Protein AF-A0A8W8J814-F1 (afdb_monomer_lite)

InterPro domains:
  IPR000980 SH2 domain [PF00017] (56-135)
  IPR000980 SH2 domain [PS50001] (56-138)
  IPR000980 SH2 domain [SM00252] (54-147)
  IPR036860 SH2 domain superfamily [G3DSA:3.30.505.10] (33-167)
  IPR036860 SH2 domain superfamily [SSF55550] (42-170)
  IPR051184 Tyrosine-phosphorylated adapter molecule [PTHR19969] (39-150)

pLDDT: mean 89.49, std 13.34, range [38.59, 98.56]

Structure (mmCIF, N/CA/C/O backbone):
data_AF-A0A8W8J814-F1
#
_entry.id   AF-A0A8W8J814-F1
#
loop_
_atom_site.group_PDB
_atom_site.id
_atom_site.type_symbol
_atom_site.label_atom_id
_atom_site.label_alt_id
_atom_site.label_comp_id
_atom_site.label_asym_id
_atom_site.label_entity_id
_atom_site.label_seq_id
_atom_site.pdbx_PDB_ins_code
_atom_site.Cartn_x
_atom_site.Cartn_y
_atom_site.Cartn_z
_atom_site.occupancy
_atom_site.B_iso_or_equiv
_atom_site.auth_seq_id
_atom_site.auth_comp_id
_atom_site.auth_asym_id
_atom_site.auth_atom_id
_atom_site.pdbx_PDB_model_num
ATOM 1 N N . ASN A 1 1 ? 20.101 28.411 -5.002 1.00 44.16 1 ASN A N 1
ATOM 2 C CA . ASN A 1 1 ? 18.656 28.261 -5.243 1.00 44.16 1 ASN A CA 1
ATOM 3 C C . ASN A 1 1 ? 18.438 26.828 -5.707 1.00 44.16 1 ASN A C 1
ATOM 5 O O . ASN A 1 1 ? 18.858 26.508 -6.807 1.00 44.16 1 ASN A O 1
ATOM 9 N N . LEU A 1 2 ? 17.989 25.946 -4.809 1.00 51.47 2 LEU A N 1
ATOM 10 C CA . LEU A 1 2 ? 17.961 24.476 -4.966 1.00 51.47 2 LEU A CA 1
ATOM 11 C C . LEU A 1 2 ? 16.525 23.950 -5.145 1.00 51.47 2 LEU A C 1
ATOM 13 O O . LEU A 1 2 ? 16.236 22.796 -4.835 1.00 51.47 2 LEU A O 1
ATOM 17 N N . GLU A 1 3 ? 15.603 24.793 -5.608 1.00 58.28 3 GLU A N 1
ATOM 18 C CA . GLU A 1 3 ? 14.265 24.328 -5.964 1.00 58.28 3 GLU A CA 1
ATOM 19 C C . GLU A 1 3 ? 14.370 23.381 -7.166 1.00 58.28 3 GLU A C 1
ATOM 21 O O . GLU A 1 3 ? 14.812 23.771 -8.244 1.00 58.28 3 GLU A O 1
ATOM 26 N N . GLY A 1 4 ? 14.000 22.114 -6.959 1.00 71.25 4 GLY A N 1
ATOM 27 C CA . GLY A 1 4 ? 13.864 21.120 -8.028 1.00 71.25 4 GLY A CA 1
ATOM 28 C C . GLY A 1 4 ? 14.955 20.048 -8.127 1.00 71.25 4 GLY A C 1
ATOM 29 O O . GLY A 1 4 ? 14.844 19.188 -8.997 1.00 71.25 4 GLY A O 1
ATOM 30 N N . ILE A 1 5 ? 15.976 20.029 -7.259 1.00 84.69 5 ILE A N 1
ATOM 31 C CA . ILE A 1 5 ? 16.943 18.914 -7.230 1.00 84.69 5 ILE A CA 1
ATOM 32 C C . ILE A 1 5 ? 16.397 17.768 -6.372 1.00 84.69 5 ILE A C 1
ATOM 34 O O . ILE A 1 5 ? 16.089 17.951 -5.196 1.00 84.69 5 ILE A O 1
ATOM 38 N N . VAL A 1 6 ? 16.317 16.571 -6.957 1.00 85.56 6 VAL A N 1
ATOM 39 C CA . VAL A 1 6 ? 15.966 15.330 -6.253 1.00 85.56 6 VAL A CA 1
ATOM 40 C C . VAL A 1 6 ? 17.226 14.488 -6.074 1.00 85.56 6 VAL A C 1
ATOM 42 O O . VAL A 1 6 ? 17.893 14.142 -7.046 1.00 85.56 6 VAL A O 1
ATOM 45 N N . GLU A 1 7 ? 17.549 14.144 -4.828 1.00 92.25 7 GLU A N 1
ATOM 46 C CA . GLU A 1 7 ? 18.646 13.223 -4.514 1.00 92.25 7 GLU A CA 1
ATOM 47 C C . GLU A 1 7 ? 18.391 11.841 -5.134 1.00 92.25 7 GLU A C 1
ATOM 49 O O . GLU A 1 7 ? 17.283 11.303 -5.038 1.00 92.25 7 GLU A O 1
ATOM 54 N N . LEU A 1 8 ? 19.429 11.227 -5.716 1.00 92.00 8 LEU A N 1
ATOM 55 C CA . LEU A 1 8 ? 19.322 9.902 -6.340 1.00 92.00 8 LEU A CA 1
ATOM 56 C C . LEU A 1 8 ? 18.777 8.850 -5.363 1.00 92.00 8 LEU A C 1
ATOM 58 O O . LEU A 1 8 ? 17.941 8.041 -5.747 1.00 92.00 8 LEU A O 1
ATOM 62 N N . SER A 1 9 ? 19.189 8.888 -4.095 1.00 91.31 9 SER A N 1
ATOM 63 C CA . SER A 1 9 ? 18.692 7.987 -3.045 1.00 91.31 9 SER A CA 1
ATOM 64 C C . SER A 1 9 ? 17.172 8.079 -2.866 1.00 91.31 9 SER A C 1
ATOM 66 O O . SER A 1 9 ? 16.487 7.057 -2.811 1.00 91.31 9 SER A O 1
ATOM 68 N N . ARG A 1 10 ? 16.621 9.299 -2.843 1.00 90.44 10 ARG A N 1
ATOM 69 C CA . ARG A 1 10 ? 15.173 9.534 -2.743 1.00 90.44 10 ARG A CA 1
ATOM 70 C C . ARG A 1 10 ? 14.447 9.056 -3.990 1.00 90.44 10 ARG A C 1
ATOM 72 O O . ARG A 1 10 ? 13.397 8.432 -3.879 1.00 90.44 10 ARG A O 1
ATOM 79 N N . PHE A 1 11 ? 15.015 9.303 -5.167 1.00 93.00 11 PHE A N 1
ATOM 80 C CA . PHE A 1 11 ? 14.444 8.807 -6.415 1.00 93.00 11 PHE A CA 1
ATOM 81 C C . PHE A 1 11 ? 14.413 7.273 -6.458 1.00 93.00 11 PHE A C 1
ATOM 83 O O . PHE A 1 11 ? 13.371 6.690 -6.748 1.00 93.00 11 PHE A O 1
ATOM 90 N N . LEU A 1 12 ? 15.515 6.610 -6.092 1.00 94.12 12 LEU A N 1
ATOM 91 C CA . LEU A 1 12 ? 15.593 5.148 -6.034 1.00 94.12 12 LEU A CA 1
ATOM 92 C C . LEU A 1 12 ? 14.590 4.558 -5.043 1.00 94.12 12 LEU A C 1
ATOM 94 O O . LEU A 1 12 ? 13.982 3.533 -5.343 1.00 94.12 12 LEU A O 1
ATOM 98 N N . LYS A 1 13 ? 14.355 5.221 -3.905 1.00 93.31 13 LYS A N 1
ATOM 99 C CA . LYS A 1 13 ? 13.283 4.841 -2.979 1.00 93.31 13 LYS A CA 1
ATOM 100 C C . LYS A 1 13 ? 11.927 4.840 -3.689 1.00 93.31 13 LYS A C 1
ATOM 102 O O . LYS A 1 13 ? 11.253 3.821 -3.691 1.00 93.31 13 LYS A O 1
ATOM 107 N N . ILE A 1 14 ? 11.549 5.924 -4.369 1.00 94.56 14 ILE A N 1
ATOM 108 C CA . ILE A 1 14 ? 10.271 5.997 -5.106 1.00 94.56 14 ILE A CA 1
ATOM 109 C C . ILE A 1 14 ? 10.171 4.865 -6.147 1.00 94.56 14 ILE A C 1
ATOM 111 O O . ILE A 1 14 ? 9.138 4.205 -6.238 1.00 94.56 14 ILE A O 1
ATOM 115 N N . VAL A 1 15 ? 11.249 4.595 -6.888 1.00 96.19 15 VAL A N 1
ATOM 116 C CA . VAL A 1 15 ? 11.290 3.506 -7.881 1.00 96.19 15 VAL A CA 1
ATOM 117 C C . VAL A 1 15 ? 11.065 2.132 -7.244 1.00 96.19 15 VAL A C 1
ATOM 119 O O . VAL A 1 15 ? 10.323 1.322 -7.794 1.00 96.19 15 VAL A O 1
ATOM 122 N N . ARG A 1 16 ? 11.657 1.863 -6.075 1.00 96.75 16 ARG A N 1
ATOM 123 C CA . ARG A 1 16 ? 11.499 0.572 -5.384 1.00 96.75 16 ARG A CA 1
ATOM 124 C C . ARG A 1 16 ? 10.055 0.304 -4.979 1.00 96.75 16 ARG A C 1
ATOM 126 O O . ARG A 1 16 ? 9.556 -0.788 -5.207 1.00 96.75 16 ARG A O 1
ATOM 133 N N . PHE A 1 17 ? 9.384 1.315 -4.439 1.00 97.12 17 PHE A N 1
ATOM 134 C CA . PHE A 1 17 ? 8.007 1.190 -3.964 1.00 97.12 17 PHE A CA 1
ATOM 135 C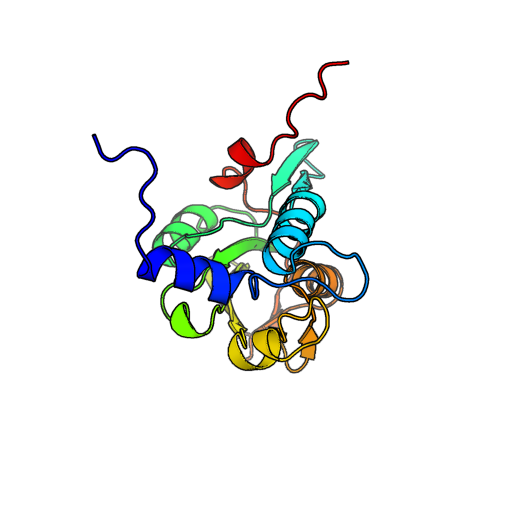 C . PHE A 1 17 ? 6.978 1.144 -5.092 1.00 97.12 17 PHE A C 1
ATOM 137 O O . PHE A 1 17 ? 6.013 0.383 -5.044 1.00 97.12 17 PHE A O 1
ATOM 144 N N . PHE A 1 18 ? 7.148 1.990 -6.106 1.00 96.81 18 PHE A N 1
ATOM 145 C CA . PHE A 1 18 ? 6.085 2.231 -7.080 1.00 96.81 18 PHE A CA 1
ATOM 146 C C . PHE A 1 18 ? 6.345 1.585 -8.440 1.00 96.81 18 PHE A C 1
ATOM 148 O O . PHE A 1 18 ? 5.438 1.546 -9.269 1.00 96.81 18 PHE A O 1
ATOM 155 N N . GLY A 1 19 ? 7.526 1.003 -8.644 1.00 95.88 19 GLY A N 1
ATOM 156 C CA . GLY A 1 19 ? 7.905 0.289 -9.857 1.00 95.88 19 GLY A CA 1
ATOM 157 C C . GLY A 1 19 ? 8.885 1.069 -10.742 1.00 95.88 19 GLY A C 1
ATOM 158 O O . GLY A 1 19 ? 9.211 2.228 -10.476 1.00 95.88 19 GLY A O 1
ATOM 159 N N . PRO A 1 20 ? 9.382 0.439 -11.818 1.00 96.06 20 PRO A N 1
ATOM 160 C CA . PRO A 1 20 ? 10.419 1.005 -12.673 1.00 96.06 20 PRO A CA 1
ATOM 161 C C . PRO A 1 20 ? 9.928 2.200 -13.499 1.00 96.06 20 PRO A C 1
ATOM 163 O O . PRO A 1 20 ? 8.776 2.263 -13.938 1.00 96.06 20 PRO A O 1
ATOM 166 N N . VAL A 1 21 ? 10.847 3.122 -13.801 1.00 95.75 21 VAL A N 1
ATOM 167 C CA . VAL A 1 21 ? 10.623 4.184 -14.792 1.00 95.75 21 VAL A CA 1
ATOM 168 C C . VAL A 1 21 ? 10.899 3.635 -16.185 1.00 95.75 21 VAL A C 1
ATOM 170 O O . VAL A 1 21 ? 11.994 3.765 -16.726 1.00 95.75 21 VAL A O 1
ATOM 173 N N . LYS A 1 22 ? 9.894 2.968 -16.746 1.00 94.19 22 LYS A N 1
ATOM 174 C CA . LYS A 1 22 ? 9.900 2.443 -18.113 1.00 94.19 22 LYS A CA 1
ATOM 175 C C . LYS A 1 22 ? 8.481 2.356 -18.656 1.00 94.19 22 LYS A C 1
ATOM 177 O O . LYS A 1 22 ? 7.528 2.432 -17.883 1.00 94.19 22 LYS A O 1
ATOM 182 N N . ASN A 1 23 ? 8.351 2.177 -19.964 1.00 94.31 23 ASN A N 1
ATOM 183 C CA . ASN A 1 23 ? 7.049 1.990 -20.591 1.00 94.31 23 ASN A CA 1
ATOM 184 C C . ASN A 1 23 ? 6.413 0.667 -20.153 1.00 94.31 23 ASN A C 1
ATOM 186 O O . ASN A 1 23 ? 7.044 -0.385 -20.197 1.00 94.31 23 ASN A O 1
ATOM 190 N N . ASP A 1 24 ? 5.149 0.760 -19.767 1.00 91.00 24 ASP A N 1
ATOM 191 C CA . ASP A 1 24 ? 4.206 -0.336 -19.627 1.00 91.00 24 ASP A CA 1
ATOM 192 C C . ASP A 1 24 ? 3.828 -0.795 -21.035 1.00 91.00 24 ASP A C 1
ATOM 194 O O . ASP A 1 24 ? 3.189 -0.036 -21.771 1.00 91.00 24 ASP A O 1
ATOM 198 N N . GLY A 1 25 ? 4.251 -2.004 -21.415 1.00 82.31 25 GLY A N 1
ATOM 199 C CA . GLY A 1 25 ? 4.054 -2.545 -22.765 1.00 82.31 25 GLY A CA 1
ATOM 200 C C . GLY A 1 25 ? 2.600 -2.525 -23.252 1.00 82.31 25 GLY A C 1
ATOM 201 O O . GLY A 1 25 ? 2.372 -2.370 -24.448 1.00 82.31 25 GLY A O 1
ATOM 202 N N . ASP A 1 26 ? 1.635 -2.588 -22.332 1.00 80.94 26 ASP A N 1
ATOM 203 C CA . ASP A 1 26 ? 0.205 -2.631 -22.649 1.00 80.94 26 ASP A CA 1
ATOM 204 C C . ASP A 1 26 ? -0.413 -1.249 -22.902 1.00 80.94 26 ASP A C 1
ATOM 206 O O . ASP A 1 26 ? -1.236 -1.087 -23.802 1.00 80.94 26 ASP A O 1
ATOM 210 N N . SER A 1 27 ? -0.063 -0.237 -22.098 1.00 82.12 27 SER A N 1
ATOM 211 C CA . SER A 1 27 ? -0.707 1.089 -22.162 1.00 82.12 27 SER A CA 1
ATOM 212 C C . SER A 1 27 ? 0.159 2.199 -22.756 1.00 82.12 27 SER A C 1
ATOM 214 O O . SER A 1 27 ? -0.344 3.301 -22.983 1.00 82.12 27 SER A O 1
ATOM 216 N N . GLY A 1 28 ? 1.462 1.961 -22.940 1.00 82.75 28 GLY A N 1
ATOM 217 C CA . GLY A 1 28 ? 2.436 2.980 -23.342 1.00 82.75 28 GLY A CA 1
ATOM 218 C C . GLY A 1 28 ? 2.707 4.056 -22.278 1.00 82.75 28 GLY A C 1
ATOM 219 O O . GLY A 1 28 ? 3.406 5.028 -22.557 1.00 82.75 28 GLY A O 1
ATOM 220 N N . ARG A 1 29 ? 2.160 3.918 -21.061 1.00 90.50 29 ARG A N 1
ATOM 221 C CA . ARG A 1 29 ? 2.425 4.816 -19.920 1.00 90.50 29 ARG A CA 1
ATOM 222 C C . ARG A 1 29 ? 3.639 4.337 -19.130 1.00 90.50 29 ARG A C 1
ATOM 224 O O . ARG A 1 29 ? 3.978 3.168 -19.169 1.00 90.50 29 ARG A O 1
ATOM 231 N N . CYS A 1 30 ? 4.269 5.205 -18.346 1.00 96.19 30 CYS A N 1
ATOM 232 C CA . CYS A 1 30 ? 5.326 4.773 -17.426 1.00 96.19 30 CYS A CA 1
ATOM 233 C C . CYS A 1 30 ? 4.757 3.866 -16.311 1.00 96.19 30 CYS A C 1
ATOM 235 O O . CYS A 1 30 ? 3.775 4.263 -15.679 1.00 96.19 30 CYS A O 1
ATOM 237 N N . CYS A 1 31 ? 5.366 2.702 -16.033 1.00 97.12 31 CYS A N 1
ATOM 238 C CA . CYS A 1 31 ? 4.905 1.756 -15.000 1.00 97.12 31 CYS A CA 1
ATOM 239 C C . CYS A 1 31 ? 4.754 2.429 -13.628 1.00 97.12 31 CYS A C 1
ATOM 241 O O . CYS A 1 31 ? 3.689 2.336 -13.021 1.00 97.12 31 CYS A O 1
ATOM 243 N N . LEU A 1 32 ? 5.776 3.173 -13.186 1.00 97.12 32 LEU A N 1
ATOM 244 C CA . LEU A 1 32 ? 5.744 3.937 -11.932 1.00 97.12 32 LEU A CA 1
ATOM 245 C C . LEU A 1 32 ? 4.545 4.893 -11.873 1.00 97.12 32 LEU A C 1
ATOM 247 O O . LEU A 1 32 ? 3.800 4.922 -10.894 1.00 97.12 32 LEU A O 1
ATOM 251 N N . VAL A 1 33 ? 4.338 5.678 -12.935 1.00 95.69 33 VAL A N 1
ATOM 252 C CA . VAL A 1 33 ? 3.261 6.681 -12.988 1.00 95.69 33 VAL A CA 1
ATOM 253 C C . VAL A 1 33 ? 1.891 6.007 -13.033 1.00 95.69 33 VAL A C 1
ATOM 255 O O . VAL A 1 33 ? 0.955 6.480 -12.391 1.00 95.69 33 VAL A O 1
ATOM 258 N N . LYS A 1 34 ? 1.769 4.893 -13.762 1.00 95.31 34 LYS A N 1
ATOM 259 C CA . LYS A 1 34 ? 0.549 4.084 -13.825 1.00 95.31 34 LYS A CA 1
ATOM 260 C C . LYS A 1 34 ? 0.200 3.529 -12.444 1.00 95.31 34 LYS A C 1
ATOM 262 O O . LYS A 1 34 ? -0.928 3.720 -12.004 1.00 95.31 34 LYS A O 1
ATOM 267 N N . HIS A 1 35 ? 1.160 2.943 -11.730 1.00 96.50 35 HIS A N 1
ATOM 268 C CA . HIS A 1 35 ? 0.920 2.411 -10.390 1.00 96.50 35 HIS A CA 1
ATOM 269 C C . HIS A 1 35 ? 0.530 3.503 -9.390 1.00 96.50 35 HIS A C 1
ATOM 271 O O . HIS A 1 35 ? -0.465 3.350 -8.683 1.00 96.50 35 HIS A O 1
ATOM 277 N N . LEU A 1 36 ? 1.246 4.636 -9.378 1.00 94.62 36 LEU A N 1
ATOM 278 C CA . LEU A 1 36 ? 0.866 5.788 -8.557 1.00 94.62 36 LEU A CA 1
ATOM 279 C C . LEU A 1 36 ? -0.556 6.239 -8.879 1.00 94.62 36 LEU A C 1
ATOM 281 O O . LEU A 1 36 ? -1.362 6.378 -7.968 1.00 94.62 36 LEU A O 1
ATOM 285 N N . HIS A 1 37 ? -0.895 6.402 -10.159 1.00 92.19 37 HIS A N 1
ATOM 286 C CA . HIS A 1 37 ? -2.244 6.777 -10.572 1.00 92.19 37 HIS A CA 1
ATOM 287 C C . HIS A 1 37 ? -3.304 5.786 -10.070 1.00 92.19 37 HIS A C 1
ATOM 289 O O . HIS A 1 37 ? -4.352 6.206 -9.578 1.00 92.19 37 HIS A O 1
ATOM 295 N N . GLU A 1 38 ? -3.035 4.482 -10.142 1.00 94.50 38 GLU A N 1
ATOM 296 C CA . GLU A 1 38 ? -3.938 3.465 -9.606 1.00 94.50 38 GLU A CA 1
ATOM 297 C C . GLU A 1 38 ? -4.107 3.572 -8.092 1.00 94.50 38 GLU A C 1
ATOM 299 O O . GLU A 1 38 ? -5.242 3.514 -7.620 1.00 94.50 38 GLU A O 1
ATOM 304 N N . ILE A 1 39 ? -3.023 3.794 -7.340 1.00 95.00 39 ILE A N 1
ATOM 305 C CA . ILE A 1 39 ? -3.093 4.054 -5.897 1.00 95.00 39 ILE A CA 1
ATOM 306 C C . ILE A 1 39 ? -3.943 5.300 -5.645 1.00 95.00 39 ILE A C 1
ATOM 308 O O . ILE A 1 39 ? -4.910 5.211 -4.901 1.00 95.00 39 ILE A O 1
ATOM 312 N N . MET A 1 40 ? -3.672 6.426 -6.316 1.00 90.00 40 MET A N 1
ATOM 313 C CA . MET A 1 40 ? -4.437 7.672 -6.147 1.00 90.00 40 MET A CA 1
ATOM 314 C C . MET A 1 40 ? -5.947 7.471 -6.346 1.00 90.00 40 MET A C 1
ATOM 316 O O . MET A 1 40 ? -6.755 8.040 -5.615 1.00 90.00 40 MET A O 1
ATOM 320 N N . GLN A 1 41 ? -6.344 6.694 -7.360 1.00 89.38 41 GLN A N 1
ATOM 321 C CA . GLN A 1 41 ? -7.756 6.484 -7.687 1.00 89.38 41 GLN A CA 1
ATOM 322 C C . GLN A 1 41 ? -8.425 5.448 -6.781 1.00 89.38 41 GLN A C 1
ATOM 324 O O . GLN A 1 41 ? -9.559 5.654 -6.349 1.00 89.38 41 GLN A O 1
ATOM 329 N N . LYS A 1 42 ? -7.743 4.332 -6.505 1.00 93.50 42 LYS A N 1
ATOM 330 C CA . LYS A 1 42 ? -8.304 3.189 -5.771 1.00 93.50 42 LYS A CA 1
ATOM 331 C C . LYS A 1 42 ? -8.127 3.315 -4.254 1.00 93.50 42 LYS A C 1
ATOM 333 O O . LYS A 1 42 ? -8.783 2.582 -3.507 1.00 93.50 42 LYS A O 1
ATOM 338 N N . SER A 1 43 ? -7.272 4.231 -3.784 1.00 93.31 43 SER A N 1
ATOM 339 C CA . SER A 1 43 ? -7.074 4.450 -2.353 1.00 93.31 43 SER A CA 1
ATOM 340 C C . SER A 1 43 ? -8.227 5.177 -1.691 1.00 93.31 43 SER A C 1
ATOM 342 O O . SER A 1 43 ? -8.585 4.858 -0.558 1.00 93.31 43 SER A O 1
ATOM 344 N N . VAL A 1 44 ? -8.833 6.115 -2.416 1.00 91.25 44 VAL A N 1
ATOM 345 C CA . VAL A 1 44 ? -9.870 6.993 -1.888 1.00 91.25 44 VAL A CA 1
ATOM 346 C C . VAL A 1 44 ? -11.230 6.304 -1.904 1.00 91.25 44 VAL A C 1
ATOM 348 O O . VAL A 1 44 ? -11.796 6.031 -2.961 1.00 91.25 44 VAL A O 1
ATOM 351 N N . GLN A 1 45 ? -11.806 6.104 -0.725 1.00 88.25 45 GLN A N 1
ATOM 352 C CA . GLN A 1 45 ? -13.127 5.516 -0.534 1.00 88.25 45 GLN A CA 1
ATOM 353 C C . GLN A 1 45 ? -13.996 6.434 0.307 1.00 88.25 45 GLN A C 1
ATOM 355 O O . GLN A 1 45 ? -13.509 7.264 1.072 1.00 88.25 45 GLN A O 1
ATOM 360 N N . LYS A 1 46 ? -15.310 6.299 0.140 1.00 86.62 46 LYS A N 1
ATOM 361 C CA . LYS A 1 46 ? -16.273 7.038 0.945 1.00 86.62 46 LYS A CA 1
ATOM 362 C C . LYS A 1 46 ? -16.500 6.290 2.252 1.00 86.62 46 LYS A C 1
ATOM 364 O O . LYS A 1 46 ? -16.968 5.153 2.211 1.00 86.62 46 LYS A O 1
ATOM 369 N N . ASP A 1 47 ? -16.214 6.926 3.381 1.00 84.44 47 ASP A N 1
ATOM 370 C CA . ASP A 1 47 ? -16.557 6.361 4.680 1.00 84.44 47 ASP A CA 1
ATOM 371 C C . ASP A 1 47 ? -18.079 6.204 4.791 1.00 84.44 47 ASP A C 1
ATOM 373 O O . ASP A 1 47 ? -18.859 7.103 4.446 1.00 84.44 47 ASP A O 1
ATOM 377 N N . ALA A 1 48 ? -18.524 5.035 5.246 1.00 79.56 48 ALA A N 1
ATOM 378 C CA . ALA A 1 48 ? -19.945 4.720 5.312 1.00 79.56 48 ALA A CA 1
ATOM 379 C C . ALA A 1 48 ? -20.687 5.595 6.338 1.00 79.56 48 ALA A C 1
ATOM 381 O O . ALA A 1 48 ? -21.864 5.907 6.124 1.00 79.56 48 ALA A O 1
ATOM 382 N N . THR A 1 49 ? -19.996 6.015 7.402 1.00 80.50 49 THR A N 1
ATOM 383 C CA . THR A 1 49 ? -20.545 6.751 8.545 1.00 80.50 49 THR A CA 1
ATOM 384 C C . THR A 1 49 ? -20.458 8.257 8.317 1.00 80.50 49 THR A C 1
ATOM 386 O O . THR A 1 49 ? -21.489 8.925 8.290 1.00 80.50 49 THR A O 1
ATOM 389 N N . THR A 1 50 ? -19.254 8.795 8.104 1.00 83.06 50 THR A N 1
ATOM 390 C CA . THR A 1 50 ? -19.010 10.246 8.005 1.00 83.06 50 THR A CA 1
ATOM 391 C C . THR A 1 50 ? -19.276 10.798 6.6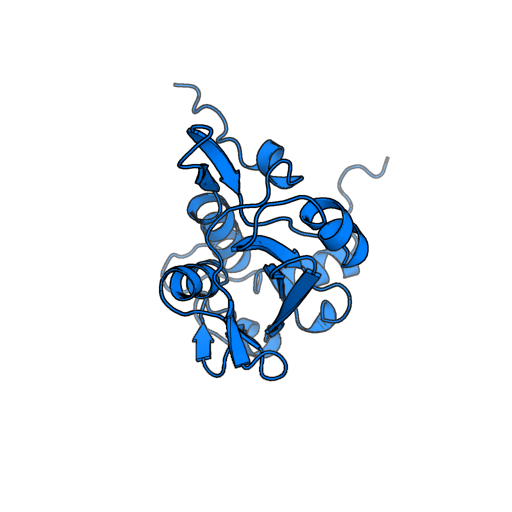08 1.00 83.06 50 THR A C 1
ATOM 393 O O . THR A 1 50 ? -19.423 12.004 6.437 1.00 83.06 50 THR A O 1
ATOM 396 N N . LYS A 1 51 ? -19.374 9.923 5.593 1.00 84.88 51 LYS A N 1
ATOM 397 C CA . LYS A 1 51 ? -19.472 10.275 4.164 1.00 84.88 51 LYS A CA 1
ATOM 398 C C . LYS A 1 51 ? -18.242 11.005 3.612 1.00 84.88 51 LYS A C 1
ATOM 400 O O . LYS A 1 51 ? -18.274 11.407 2.444 1.00 84.88 51 LYS A O 1
ATOM 405 N N . GLU A 1 52 ? -17.176 11.129 4.396 1.00 85.62 52 GLU A N 1
ATOM 406 C CA . GLU A 1 52 ? -15.905 11.712 3.975 1.00 85.62 52 GLU A CA 1
ATOM 407 C C . GLU A 1 52 ? -15.186 10.802 2.983 1.00 85.62 52 GLU A C 1
ATOM 409 O O . GLU A 1 52 ? -15.408 9.592 2.934 1.00 85.62 52 GLU A O 1
ATOM 414 N N . ARG A 1 53 ? -14.321 11.394 2.161 1.00 87.12 53 ARG A N 1
ATOM 415 C CA . ARG A 1 53 ? -13.463 10.650 1.240 1.00 87.12 53 ARG A CA 1
ATOM 416 C C . ARG A 1 53 ? -12.102 10.460 1.892 1.00 87.12 53 ARG A C 1
ATOM 418 O O . ARG A 1 53 ? -11.371 11.430 2.052 1.00 87.12 53 ARG A O 1
ATOM 425 N N . LEU A 1 54 ? -11.781 9.221 2.241 1.00 91.50 54 LEU A N 1
ATOM 426 C CA . LEU A 1 54 ? -10.551 8.849 2.933 1.00 91.50 54 LEU A CA 1
ATOM 427 C C . LEU A 1 54 ? -9.712 7.939 2.034 1.00 91.50 54 LEU A C 1
ATOM 429 O O . LEU A 1 54 ? -10.236 7.007 1.429 1.00 91.50 54 LEU A O 1
ATOM 433 N N . SER A 1 55 ? -8.417 8.216 1.932 1.00 93.75 55 SER A N 1
ATOM 434 C CA . SER A 1 55 ? -7.415 7.349 1.314 1.00 93.75 55 SER A CA 1
ATOM 435 C C . SER A 1 55 ? -6.924 6.347 2.348 1.00 93.75 55 SER A C 1
ATOM 437 O O . SER A 1 55 ? -6.562 6.762 3.438 1.00 93.75 55 SER A O 1
ATOM 439 N N . TRP A 1 56 ? -6.837 5.055 2.023 1.00 95.81 56 TRP A N 1
ATOM 440 C CA . TRP A 1 56 ? -6.132 4.101 2.897 1.00 95.81 56 TRP A CA 1
ATOM 441 C C . TRP A 1 56 ? -4.610 4.240 2.841 1.00 95.81 56 TRP A C 1
ATOM 443 O O . TRP A 1 56 ? -3.917 3.705 3.700 1.00 95.81 56 TRP A O 1
ATOM 453 N N . PHE A 1 57 ? -4.073 4.934 1.837 1.00 96.44 57 PHE A N 1
ATOM 454 C CA . PHE A 1 57 ? -2.634 5.086 1.662 1.00 96.44 57 PHE A CA 1
ATOM 455 C C . PHE A 1 57 ? -2.114 6.282 2.459 1.00 96.44 57 PHE A C 1
ATOM 457 O O . PHE A 1 57 ? -2.523 7.414 2.200 1.00 96.44 57 PHE A O 1
ATOM 464 N N . ALA A 1 58 ? -1.207 6.019 3.396 1.00 95.31 58 ALA A N 1
ATOM 465 C CA . ALA A 1 58 ? -0.526 6.997 4.241 1.00 95.31 58 ALA A CA 1
ATOM 466 C C . ALA A 1 58 ? 0.827 7.454 3.667 1.00 95.31 58 ALA A C 1
ATOM 468 O O . ALA A 1 58 ? 1.371 8.454 4.129 1.00 95.31 58 ALA A O 1
ATOM 469 N N . GLY A 1 59 ? 1.362 6.746 2.665 1.00 93.88 59 GLY A N 1
ATOM 470 C CA . GLY A 1 59 ? 2.698 6.982 2.117 1.00 93.88 59 GLY A CA 1
ATOM 471 C C . GLY A 1 59 ? 3.800 6.747 3.144 1.00 93.88 59 GLY A C 1
ATOM 472 O O . GLY A 1 59 ? 3.779 5.737 3.846 1.00 93.88 59 GLY A O 1
ATOM 473 N N . GLU A 1 60 ? 4.784 7.642 3.205 1.00 92.50 60 GLU A N 1
ATOM 474 C CA . GLU A 1 60 ? 5.863 7.547 4.187 1.00 92.50 60 GLU A CA 1
ATOM 475 C C . GLU A 1 60 ? 5.340 7.877 5.588 1.00 92.50 60 GLU A C 1
ATOM 477 O O . GLU A 1 60 ? 4.959 9.009 5.872 1.00 92.50 60 GLU A O 1
ATOM 482 N N . MET A 1 61 ? 5.300 6.858 6.443 1.00 94.69 61 MET A N 1
ATOM 483 C CA . MET A 1 61 ? 4.845 6.944 7.825 1.00 94.69 61 MET A CA 1
ATOM 484 C C . MET A 1 61 ? 5.577 5.882 8.643 1.00 94.69 61 MET A C 1
ATOM 486 O O . MET A 1 61 ? 5.683 4.722 8.229 1.00 94.69 61 MET A O 1
ATOM 490 N N . SER A 1 62 ? 6.100 6.277 9.797 1.00 96.00 62 SER A N 1
ATOM 491 C CA . SER A 1 62 ? 6.761 5.368 10.728 1.00 96.00 62 SER A CA 1
ATOM 492 C C . SER A 1 62 ? 5.769 4.461 11.449 1.00 96.00 62 SER A C 1
ATOM 494 O O . SER A 1 62 ? 4.566 4.726 11.504 1.00 96.00 62 SER A O 1
ATOM 496 N N . ARG A 1 63 ? 6.288 3.381 12.043 1.00 97.00 63 ARG A N 1
ATOM 497 C CA . ARG A 1 63 ? 5.491 2.507 12.912 1.00 97.00 63 ARG A CA 1
ATOM 498 C C . ARG A 1 63 ? 4.862 3.299 14.064 1.00 97.00 63 ARG A C 1
ATOM 500 O O . ARG A 1 63 ? 3.655 3.242 14.246 1.00 97.00 63 ARG A O 1
ATOM 507 N N . THR A 1 64 ? 5.664 4.110 14.753 1.00 97.06 64 THR A N 1
ATOM 508 C CA . THR A 1 64 ? 5.226 4.919 15.898 1.00 97.06 64 THR A CA 1
ATOM 509 C C . THR A 1 64 ? 4.141 5.934 15.528 1.00 97.06 64 THR A C 1
ATOM 511 O O . THR A 1 64 ? 3.201 6.140 16.293 1.00 97.06 64 THR A O 1
ATOM 514 N N . GLU A 1 65 ? 4.240 6.569 14.356 1.00 96.19 65 GLU A N 1
ATOM 515 C CA . GLU A 1 65 ? 3.189 7.472 13.864 1.00 96.19 65 GLU A CA 1
ATOM 516 C C . GLU A 1 65 ? 1.890 6.718 13.568 1.00 96.19 65 GLU A C 1
ATOM 518 O O . GLU A 1 65 ? 0.815 7.197 13.932 1.00 96.19 65 GLU A O 1
ATOM 523 N N . ALA A 1 66 ? 1.983 5.531 12.959 1.00 97.12 66 ALA A N 1
ATOM 524 C CA . ALA A 1 66 ? 0.820 4.688 12.710 1.00 97.12 66 ALA A CA 1
ATOM 525 C C . ALA A 1 66 ? 0.149 4.250 14.023 1.00 97.12 66 ALA A C 1
ATOM 527 O O . ALA A 1 66 ? -1.064 4.397 14.152 1.00 97.12 66 ALA A O 1
ATOM 528 N N . ASP A 1 67 ? 0.929 3.800 15.010 1.00 97.25 67 ASP A N 1
ATOM 529 C CA . ASP A 1 67 ? 0.422 3.408 16.332 1.00 97.25 67 ASP A CA 1
ATOM 530 C C . ASP A 1 67 ? -0.290 4.572 17.025 1.00 97.25 67 ASP A C 1
ATOM 532 O O . ASP A 1 67 ? -1.387 4.416 17.556 1.00 97.25 67 ASP A O 1
ATOM 536 N N . SER A 1 68 ? 0.299 5.769 16.974 1.00 95.94 68 SER A N 1
ATOM 537 C CA . SER A 1 68 ? -0.290 6.981 17.551 1.00 95.94 68 SER A CA 1
ATOM 538 C C . SER A 1 68 ? -1.639 7.335 16.914 1.00 95.94 68 SER A C 1
ATOM 540 O O . SER A 1 68 ? -2.601 7.645 17.621 1.00 95.94 68 SER A O 1
ATOM 542 N N . LEU A 1 69 ? -1.740 7.245 15.583 1.00 95.31 69 LEU A N 1
ATOM 543 C CA . LEU A 1 69 ? -2.982 7.523 14.857 1.00 95.31 69 LEU A CA 1
ATOM 544 C C . LEU A 1 69 ? -4.068 6.470 15.114 1.00 95.31 69 LEU A C 1
ATOM 546 O O . LEU A 1 69 ? -5.251 6.820 15.163 1.00 95.31 69 LEU A O 1
ATOM 550 N N . LEU A 1 70 ? -3.674 5.204 15.290 1.00 96.81 70 LEU A N 1
ATOM 551 C CA . LEU A 1 70 ? -4.583 4.067 15.431 1.00 96.81 70 LEU A CA 1
ATOM 552 C C . LEU A 1 70 ? -5.005 3.772 16.881 1.00 96.81 70 LEU A C 1
ATOM 554 O O . LEU A 1 70 ? -6.097 3.245 17.067 1.00 96.81 70 LEU A O 1
ATOM 558 N N . ARG A 1 71 ? -4.232 4.182 17.901 1.00 93.38 71 ARG A N 1
ATOM 559 C CA . ARG A 1 71 ? -4.431 3.863 19.338 1.00 93.38 71 ARG A CA 1
ATOM 560 C C . ARG A 1 71 ? -5.850 4.077 19.889 1.00 93.38 71 ARG A C 1
ATOM 562 O O . ARG A 1 71 ? -6.224 3.430 20.853 1.00 93.38 71 ARG A O 1
ATOM 569 N N . ASN A 1 72 ? -6.635 4.989 19.317 1.00 91.12 72 ASN A N 1
ATOM 570 C CA . ASN A 1 72 ? -8.011 5.265 19.761 1.00 91.12 72 ASN A CA 1
ATOM 571 C C . ASN A 1 72 ? -9.045 5.100 18.640 1.00 91.12 72 ASN A C 1
ATOM 573 O O . ASN A 1 72 ? -10.169 5.600 18.737 1.00 91.12 72 ASN A O 1
ATOM 577 N N . GLN A 1 73 ? -8.658 4.458 17.541 1.00 95.44 73 GLN A N 1
ATOM 578 C CA . GLN A 1 73 ? -9.581 4.156 16.461 1.00 95.44 73 GLN A CA 1
ATOM 579 C C . GLN A 1 73 ? -10.370 2.892 16.787 1.00 95.44 73 GLN A C 1
ATOM 581 O O . GLN A 1 73 ? -10.015 2.090 17.643 1.00 95.44 73 GLN A O 1
ATOM 586 N N . ARG A 1 74 ? -11.492 2.715 16.092 1.00 94.56 74 ARG A N 1
ATOM 587 C CA . ARG A 1 74 ? -12.320 1.517 16.256 1.00 94.56 74 ARG A CA 1
ATOM 588 C C . ARG A 1 74 ? -11.554 0.286 15.771 1.00 94.56 74 ARG A C 1
ATOM 590 O O . ARG A 1 74 ? -10.819 0.395 14.790 1.00 94.56 74 ARG A O 1
ATOM 597 N N . ASN A 1 75 ? -11.840 -0.878 16.355 1.00 95.19 75 ASN A N 1
ATOM 598 C CA . ASN A 1 75 ? -11.350 -2.161 15.845 1.00 95.19 75 ASN A CA 1
ATOM 599 C C . ASN A 1 75 ? -11.550 -2.271 14.317 1.00 95.19 75 ASN A C 1
ATOM 601 O O . ASN A 1 75 ? -12.518 -1.711 13.779 1.00 95.19 75 ASN A O 1
ATOM 605 N N . CYS A 1 76 ? -10.661 -2.963 13.607 1.00 95.31 76 CYS A N 1
ATOM 606 C CA . CYS A 1 76 ? -10.658 -3.082 12.144 1.00 95.31 76 CYS A CA 1
ATOM 607 C C . CYS A 1 76 ? -10.382 -1.766 11.379 1.00 95.31 76 CYS A C 1
ATOM 609 O O . CYS A 1 76 ? -10.677 -1.681 10.177 1.00 95.31 76 CYS A O 1
ATOM 611 N N . THR A 1 77 ? -9.899 -0.712 12.051 1.00 96.56 77 THR A N 1
ATOM 612 C CA . THR A 1 77 ? -9.443 0.520 11.384 1.00 96.56 77 THR A CA 1
ATOM 613 C C . THR A 1 77 ? -8.012 0.346 10.916 1.00 96.56 77 THR A C 1
ATOM 615 O O . THR A 1 77 ? -7.167 -0.049 11.708 1.00 96.56 77 THR A O 1
ATOM 618 N N . PHE A 1 78 ? -7.737 0.641 9.648 1.00 97.88 78 PHE A N 1
ATOM 619 C CA . PHE A 1 78 ? -6.452 0.363 9.025 1.00 97.88 78 PHE A CA 1
ATOM 620 C C . PHE A 1 78 ? -5.915 1.531 8.195 1.00 97.88 78 PHE A C 1
ATOM 622 O O . PHE A 1 78 ? -6.652 2.422 7.758 1.00 97.88 78 PHE A O 1
ATOM 629 N N . LEU A 1 79 ? -4.609 1.487 7.949 1.00 97.81 79 LEU A N 1
ATOM 630 C CA . LEU A 1 79 ? -3.891 2.306 6.978 1.00 97.81 79 LEU A CA 1
ATOM 631 C C . LEU A 1 79 ? -2.785 1.476 6.321 1.00 97.81 79 LEU A C 1
ATOM 633 O O . LEU A 1 79 ? -2.333 0.473 6.872 1.00 97.81 79 LEU A O 1
ATOM 637 N N . VAL A 1 80 ? -2.329 1.916 5.153 1.00 98.00 80 VAL A N 1
ATOM 638 C CA . VAL A 1 80 ? -1.214 1.304 4.427 1.00 98.00 80 VAL A CA 1
ATOM 639 C C . VAL A 1 80 ? -0.105 2.326 4.289 1.00 98.00 80 VAL A C 1
ATOM 641 O O . VAL A 1 80 ? -0.317 3.410 3.743 1.00 98.00 80 VAL A O 1
ATOM 644 N N . ARG A 1 81 ? 1.083 1.979 4.760 1.00 97.50 81 ARG A N 1
ATOM 645 C CA . ARG A 1 81 ? 2.260 2.850 4.754 1.00 97.50 81 ARG A CA 1
ATOM 646 C C . ARG A 1 81 ? 3.420 2.192 4.027 1.00 97.50 81 ARG A C 1
ATOM 648 O O . ARG A 1 81 ? 3.455 0.981 3.847 1.00 97.50 81 ARG A O 1
ATOM 655 N N . MET A 1 82 ? 4.379 3.002 3.616 1.00 97.31 82 MET A N 1
ATOM 656 C CA . MET A 1 82 ? 5.675 2.528 3.152 1.00 97.31 82 MET A CA 1
ATOM 657 C C . MET A 1 82 ? 6.464 1.985 4.350 1.00 97.31 82 MET A C 1
ATOM 659 O O . MET A 1 82 ? 6.520 2.638 5.396 1.00 97.31 82 MET A O 1
ATOM 663 N N . SER A 1 83 ? 7.069 0.805 4.220 1.00 96.94 83 SER A N 1
ATOM 664 C CA . SER A 1 83 ? 7.916 0.248 5.271 1.00 96.94 83 SER A CA 1
ATOM 665 C C . SER A 1 83 ? 9.205 1.049 5.403 1.00 96.94 83 SER A C 1
ATOM 667 O O . SER A 1 83 ? 9.854 1.383 4.412 1.00 96.94 83 SER A O 1
ATOM 669 N N . GLN A 1 84 ? 9.593 1.375 6.636 1.00 93.75 84 GLN A N 1
ATOM 670 C CA . GLN A 1 84 ? 10.888 2.009 6.887 1.00 93.75 84 GLN A CA 1
ATOM 671 C C . GLN A 1 84 ? 12.010 0.965 6.862 1.00 93.75 84 GLN A C 1
ATOM 673 O O . GLN A 1 84 ? 13.033 1.187 6.216 1.00 93.75 84 GLN A O 1
ATOM 678 N N . SER A 1 85 ? 11.791 -0.188 7.502 1.00 93.25 85 SER A N 1
ATOM 679 C CA . SER A 1 85 ? 12.738 -1.307 7.553 1.00 93.25 85 SER A CA 1
ATOM 680 C C . SER A 1 85 ? 12.874 -2.032 6.215 1.00 93.25 85 SER A C 1
ATOM 682 O O . SER A 1 85 ? 13.981 -2.402 5.845 1.00 93.25 85 SER A O 1
ATOM 684 N N . GLY A 1 86 ? 11.781 -2.182 5.465 1.00 95.06 86 GLY A N 1
ATOM 685 C CA . GLY A 1 86 ? 11.754 -2.856 4.162 1.00 95.06 86 GLY A CA 1
ATOM 686 C C . GLY A 1 86 ? 11.945 -1.930 2.952 1.00 95.06 86 GLY A C 1
ATOM 687 O O . GLY A 1 86 ? 11.665 -2.298 1.812 1.00 95.06 86 GLY A O 1
ATOM 688 N N . SER A 1 87 ? 12.405 -0.692 3.165 1.00 92.38 87 SER A N 1
ATOM 689 C CA . SER A 1 87 ? 12.428 0.336 2.110 1.00 92.38 87 SER A CA 1
ATOM 690 C C . SER A 1 87 ? 13.349 0.024 0.921 1.00 92.38 87 SER A C 1
ATOM 692 O O . SER A 1 87 ? 13.084 0.483 -0.194 1.00 92.38 87 SER A O 1
ATOM 694 N N . ASP A 1 88 ? 14.398 -0.778 1.120 1.00 92.75 88 ASP A N 1
ATOM 695 C CA . ASP A 1 88 ? 15.278 -1.228 0.035 1.00 92.75 88 ASP A CA 1
ATOM 696 C C . ASP A 1 88 ? 14.619 -2.272 -0.877 1.00 92.75 88 ASP A C 1
ATOM 698 O O . ASP A 1 88 ? 14.928 -2.320 -2.072 1.00 92.75 88 ASP A O 1
ATOM 702 N N . ASN A 1 89 ? 13.654 -3.025 -0.346 1.00 96.00 89 ASN A N 1
ATOM 703 C CA . ASN A 1 89 ? 12.830 -3.971 -1.094 1.00 96.00 89 ASN A CA 1
ATOM 704 C C . ASN A 1 89 ? 11.512 -3.349 -1.577 1.00 96.00 89 ASN A C 1
ATOM 706 O O . ASN A 1 89 ? 10.770 -3.987 -2.313 1.00 96.00 89 ASN A O 1
ATOM 710 N N . GLY A 1 90 ? 11.228 -2.091 -1.223 1.00 96.69 90 GLY A N 1
ATOM 711 C CA . GLY A 1 90 ? 9.956 -1.451 -1.557 1.00 96.69 90 GLY A CA 1
ATOM 712 C C . GLY A 1 90 ? 8.765 -2.061 -0.815 1.00 96.69 90 GLY A C 1
ATOM 713 O O . GLY A 1 90 ? 7.656 -2.041 -1.347 1.00 96.69 90 GLY A O 1
ATOM 714 N N . ASP A 1 91 ? 8.997 -2.607 0.381 1.00 98.44 91 ASP A N 1
ATOM 715 C CA . ASP A 1 91 ? 7.967 -3.274 1.175 1.00 98.44 91 ASP A CA 1
ATOM 716 C C . ASP A 1 91 ? 6.954 -2.262 1.719 1.00 98.44 91 ASP A C 1
ATOM 718 O O . ASP A 1 91 ? 7.319 -1.178 2.178 1.00 98.44 91 ASP A O 1
ATOM 722 N N . PHE A 1 92 ? 5.672 -2.610 1.719 1.00 98.56 92 PHE A N 1
ATOM 723 C CA . PHE A 1 92 ? 4.620 -1.825 2.368 1.00 98.56 92 PHE A CA 1
ATOM 724 C C . PHE A 1 92 ? 4.192 -2.482 3.678 1.00 98.56 92 PHE A C 1
ATOM 726 O O . PHE A 1 92 ? 4.498 -3.637 3.935 1.00 98.56 92 PHE A O 1
ATOM 733 N N . VAL A 1 93 ? 3.438 -1.757 4.500 1.00 98.50 93 VAL A N 1
ATOM 734 C CA . VAL A 1 93 ? 2.870 -2.291 5.740 1.00 98.50 93 VAL A CA 1
ATOM 735 C C . VAL A 1 93 ? 1.396 -1.954 5.825 1.00 98.50 93 VAL A C 1
ATOM 737 O O . VAL A 1 93 ? 1.020 -0.788 5.675 1.00 98.50 93 VAL A O 1
ATOM 740 N N . VAL A 1 94 ? 0.574 -2.957 6.119 1.00 98.31 94 VAL A N 1
ATOM 741 C CA . VAL A 1 94 ? -0.805 -2.774 6.577 1.00 98.31 94 VAL A CA 1
ATOM 742 C C . VAL A 1 94 ? -0.773 -2.683 8.096 1.00 98.31 94 VAL A C 1
ATOM 744 O O . VAL A 1 94 ? -0.461 -3.663 8.764 1.00 98.31 94 VAL A O 1
ATOM 747 N N . SER A 1 95 ? -1.068 -1.504 8.642 1.00 98.19 95 SER A N 1
ATOM 748 C CA . SER A 1 95 ? -1.284 -1.326 10.082 1.00 98.19 95 SER A CA 1
ATOM 749 C C . SER A 1 95 ? -2.783 -1.337 10.353 1.00 98.19 95 SER A C 1
ATOM 751 O O . SER A 1 95 ? -3.515 -0.585 9.702 1.00 98.19 95 SER A O 1
ATOM 753 N N . VAL A 1 96 ? -3.246 -2.145 11.302 1.00 97.62 96 VAL A N 1
ATOM 754 C CA . VAL A 1 96 ? -4.671 -2.278 11.631 1.00 97.62 96 VAL A CA 1
ATOM 755 C C . VAL A 1 96 ? -4.872 -2.386 13.139 1.00 97.62 96 VAL A C 1
ATOM 757 O O . VAL A 1 96 ? -4.060 -2.984 13.836 1.00 97.62 96 VAL A O 1
ATOM 760 N N . VAL A 1 97 ? -5.943 -1.770 13.639 1.00 96.69 97 VAL A N 1
ATOM 761 C CA . VAL A 1 97 ? -6.387 -1.961 15.024 1.00 96.69 97 VAL A CA 1
ATOM 762 C C . VAL A 1 97 ? -6.983 -3.350 15.155 1.00 96.69 97 VAL A C 1
ATOM 764 O O . VAL A 1 97 ? -7.942 -3.652 14.435 1.00 96.69 97 VAL A O 1
ATOM 767 N N . ASP A 1 98 ? -6.456 -4.118 16.100 1.00 93.56 98 ASP A N 1
ATOM 768 C CA . ASP A 1 98 ? -7.045 -5.353 16.591 1.00 93.56 98 ASP A CA 1
ATOM 769 C C . ASP A 1 98 ? -7.246 -5.272 18.111 1.00 93.56 98 ASP A C 1
ATOM 771 O O . ASP A 1 98 ? -6.301 -5.115 18.882 1.00 93.56 98 ASP A O 1
ATOM 775 N N . GLY A 1 99 ? -8.506 -5.284 18.547 1.00 90.06 99 GLY A N 1
ATOM 776 C CA . GLY A 1 99 ? -8.855 -5.036 19.947 1.00 90.06 99 GLY A CA 1
ATOM 777 C C . GLY A 1 99 ? -8.374 -3.661 20.435 1.00 90.06 99 GLY A C 1
ATOM 778 O O . GLY A 1 99 ? -8.872 -2.631 19.974 1.00 90.06 99 GLY A O 1
ATOM 779 N N . GLU A 1 100 ? -7.442 -3.661 21.392 1.00 87.69 100 GLU A N 1
ATOM 780 C CA . GLU A 1 100 ? -6.788 -2.460 21.944 1.00 87.69 100 GLU A CA 1
ATOM 781 C C . GLU A 1 100 ? -5.392 -2.206 21.347 1.00 87.69 100 GLU A C 1
ATOM 783 O O . GLU A 1 100 ? -4.765 -1.183 21.639 1.00 87.69 100 GLU A O 1
ATOM 788 N N . GLU A 1 101 ? -4.903 -3.118 20.507 1.00 90.69 101 GLU A N 1
ATOM 789 C CA . GLU A 1 101 ? -3.558 -3.075 19.950 1.00 90.69 101 GLU A CA 1
ATOM 790 C C . GLU A 1 101 ? -3.554 -2.695 1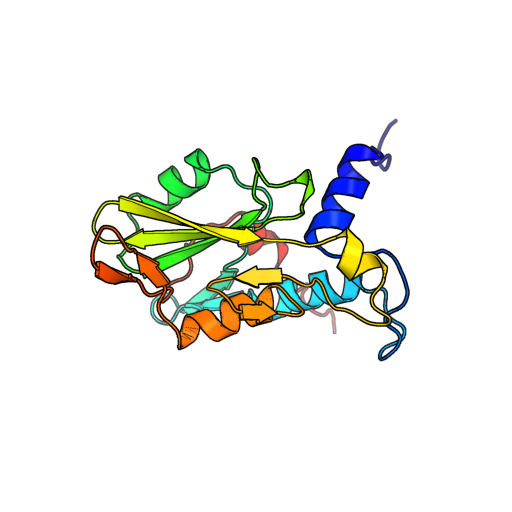8.466 1.00 90.69 101 GLU A C 1
ATOM 792 O O . GLU A 1 101 ? -4.570 -2.684 17.767 1.00 90.69 101 GLU A O 1
ATOM 797 N N . CYS A 1 102 ? -2.368 -2.332 17.985 1.00 94.56 102 CYS A N 1
ATOM 798 C CA . CYS A 1 102 ? -2.096 -2.087 16.580 1.00 94.56 102 CYS A CA 1
ATOM 799 C C . CYS A 1 102 ? -1.139 -3.172 16.092 1.00 94.56 102 CYS A C 1
ATOM 801 O O . CYS A 1 102 ? -0.014 -3.290 16.583 1.00 94.56 102 CYS A O 1
ATOM 803 N N . VAL A 1 103 ? -1.595 -3.949 15.117 1.00 95.31 103 VAL A N 1
ATOM 804 C CA . VAL A 1 103 ? -0.825 -5.025 14.492 1.00 95.31 103 VAL A CA 1
ATOM 805 C C . VAL A 1 103 ? -0.386 -4.607 13.091 1.00 95.31 103 VAL A C 1
ATOM 807 O O . VAL A 1 103 ? -1.015 -3.765 12.437 1.00 95.31 103 VAL A O 1
ATOM 810 N N . HIS A 1 104 ? 0.731 -5.167 12.629 1.00 96.56 104 HIS A N 1
ATOM 811 C CA . HIS A 1 104 ? 1.381 -4.754 11.387 1.00 96.56 104 HIS A CA 1
ATOM 812 C C . HIS A 1 104 ? 1.734 -5.956 10.526 1.00 96.56 104 HIS A C 1
ATOM 814 O O . HIS A 1 104 ? 2.464 -6.838 10.966 1.00 96.56 104 HIS A O 1
ATOM 820 N N . PHE A 1 105 ? 1.288 -5.930 9.275 1.00 96.94 105 PHE A N 1
ATOM 821 C CA . PHE A 1 105 ? 1.553 -6.984 8.306 1.00 96.94 105 PHE A CA 1
ATOM 822 C C . PHE A 1 105 ? 2.358 -6.424 7.137 1.00 96.94 105 PHE A C 1
ATOM 824 O O . PHE A 1 105 ? 1.938 -5.459 6.490 1.00 96.94 105 PHE A O 1
ATOM 831 N N . GLU A 1 106 ? 3.517 -7.023 6.878 1.00 97.62 106 GLU A N 1
ATOM 832 C CA . GLU A 1 106 ? 4.416 -6.614 5.801 1.00 97.62 106 GLU A CA 1
ATOM 833 C C . GLU A 1 106 ? 3.916 -7.154 4.453 1.00 97.62 106 GLU A C 1
ATOM 835 O O . GLU A 1 106 ? 3.599 -8.335 4.318 1.00 97.62 106 GLU A O 1
ATOM 840 N N . ILE A 1 107 ? 3.859 -6.285 3.448 1.00 98.56 107 ILE A N 1
ATOM 841 C CA . ILE A 1 107 ? 3.668 -6.624 2.039 1.00 98.56 107 ILE A CA 1
ATOM 842 C C . ILE A 1 107 ? 5.047 -6.538 1.395 1.00 98.56 107 ILE A C 1
ATOM 844 O O . ILE A 1 107 ? 5.561 -5.439 1.182 1.00 98.56 107 ILE A O 1
ATOM 848 N N . GLU A 1 108 ? 5.634 -7.681 1.067 1.00 98.50 108 GLU A N 1
ATOM 849 C CA . GLU A 1 108 ? 6.986 -7.736 0.517 1.00 98.50 108 GLU A CA 1
ATOM 850 C C . GLU A 1 108 ? 7.000 -7.245 -0.933 1.00 98.50 108 GLU A C 1
ATOM 852 O O . GLU A 1 108 ? 6.225 -7.714 -1.773 1.00 98.50 108 GLU A O 1
ATOM 857 N N . GLY A 1 109 ? 7.902 -6.322 -1.246 1.00 98.06 109 GLY A N 1
ATOM 858 C CA . GLY A 1 109 ? 8.178 -5.876 -2.598 1.00 98.06 109 GLY A CA 1
ATOM 859 C C . GLY A 1 109 ? 9.237 -6.729 -3.296 1.00 98.06 109 GLY A C 1
ATOM 860 O O . GLY A 1 109 ? 9.984 -7.507 -2.696 1.00 98.06 109 GLY A O 1
ATOM 861 N N . ASN A 1 110 ? 9.305 -6.596 -4.621 1.00 97.44 110 ASN A N 1
ATOM 862 C CA . ASN A 1 110 ? 10.358 -7.213 -5.421 1.00 97.44 110 ASN A CA 1
ATOM 863 C C . ASN A 1 110 ? 10.752 -6.310 -6.605 1.00 97.44 110 ASN A C 1
ATOM 865 O O . ASN A 1 110 ? 10.397 -6.577 -7.760 1.00 97.44 110 ASN A O 1
ATOM 869 N N . PRO A 1 111 ? 11.490 -5.214 -6.344 1.00 96.88 111 PRO A N 1
ATOM 870 C CA . PRO A 1 111 ? 11.822 -4.214 -7.353 1.00 96.88 111 PRO A CA 1
ATOM 871 C C . PRO A 1 111 ? 12.691 -4.783 -8.477 1.00 96.88 111 PRO A C 1
ATOM 873 O O . PRO A 1 111 ? 12.615 -4.308 -9.609 1.00 96.88 111 PRO A O 1
ATOM 876 N N . MET A 1 112 ? 13.479 -5.823 -8.193 1.00 95.94 112 MET A N 1
ATOM 877 C CA . MET A 1 112 ? 14.330 -6.478 -9.185 1.00 95.94 112 MET A CA 1
ATOM 878 C C . MET A 1 112 ? 13.511 -7.260 -10.217 1.00 95.94 112 MET A C 1
ATOM 880 O O . MET A 1 112 ? 13.755 -7.115 -11.414 1.00 95.94 112 MET A O 1
ATOM 884 N N . GLU A 1 113 ? 12.516 -8.045 -9.792 1.00 97.31 113 GLU A N 1
ATOM 885 C CA . GLU A 1 113 ? 11.610 -8.735 -10.727 1.00 97.31 113 GLU A CA 1
ATOM 886 C C . GLU A 1 11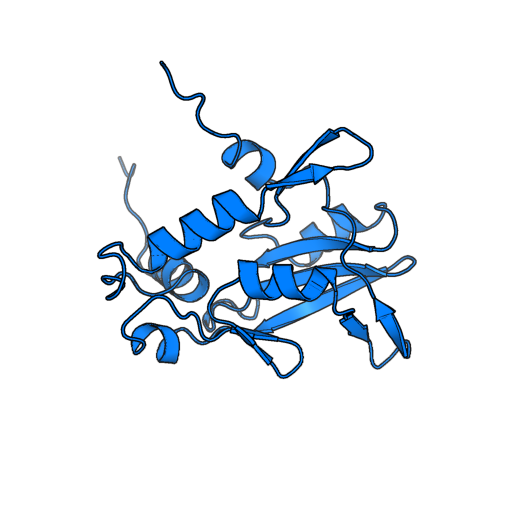3 ? 10.626 -7.765 -11.398 1.00 97.31 113 GLU A C 1
ATOM 888 O O . GLU A 1 113 ? 10.344 -7.871 -12.597 1.00 97.31 113 GLU A O 1
ATOM 893 N N . SER A 1 114 ? 10.182 -6.736 -10.673 1.00 96.75 114 SER A N 1
ATOM 894 C CA . SER A 1 114 ? 9.393 -5.637 -11.240 1.00 96.75 114 SER A CA 1
ATOM 895 C C . SER A 1 114 ? 10.125 -4.944 -12.395 1.00 96.75 114 SER A C 1
ATOM 897 O O . SER A 1 114 ? 9.570 -4.760 -13.481 1.00 96.75 114 SER A O 1
ATOM 899 N N . ALA A 1 115 ? 11.424 -4.665 -12.237 1.00 95.69 115 ALA A N 1
ATOM 900 C CA . ALA A 1 115 ? 12.250 -4.073 -13.286 1.00 95.69 115 ALA A CA 1
ATOM 901 C C . ALA A 1 115 ? 12.366 -4.947 -14.548 1.00 95.69 115 ALA A C 1
ATOM 903 O O . ALA A 1 115 ? 12.509 -4.404 -15.647 1.00 95.69 115 ALA A O 1
ATOM 904 N N . LYS A 1 116 ? 12.257 -6.276 -14.428 1.00 96.19 116 LYS A N 1
ATOM 905 C CA . LYS A 1 116 ? 12.326 -7.224 -15.555 1.00 96.19 116 LYS A CA 1
ATOM 906 C C . LYS A 1 116 ? 10.988 -7.415 -16.278 1.00 96.19 116 LYS A C 1
ATOM 908 O O . LYS A 1 116 ? 10.983 -7.803 -17.441 1.00 96.19 116 LYS A O 1
ATOM 913 N N . SER A 1 117 ? 9.867 -7.102 -15.631 1.00 95.50 117 SER A N 1
ATOM 914 C CA . SER A 1 117 ? 8.515 -7.372 -16.153 1.00 95.50 117 SER A CA 1
ATOM 915 C C . SER A 1 117 ? 8.159 -6.499 -17.359 1.00 95.50 117 SER A C 1
ATOM 917 O O . SER A 1 117 ? 8.402 -5.301 -17.294 1.00 95.50 117 SE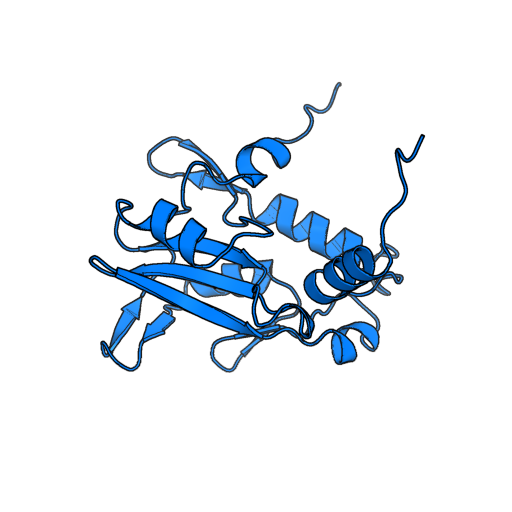R A O 1
ATOM 919 N N . PRO A 1 118 ? 7.596 -7.015 -18.461 1.00 93.62 118 PRO A N 1
ATOM 920 C CA . PRO A 1 118 ? 7.342 -6.212 -19.669 1.00 93.62 118 PRO A CA 1
ATOM 921 C C . PRO A 1 118 ? 6.303 -5.091 -19.468 1.00 93.62 118 PRO A C 1
ATOM 923 O O . PRO A 1 118 ? 6.305 -4.092 -20.186 1.00 93.62 118 PRO A O 1
ATOM 926 N N . ASP A 1 119 ? 5.442 -5.243 -18.473 1.00 95.88 119 ASP A N 1
ATOM 927 C CA . ASP A 1 119 ? 4.329 -4.374 -18.118 1.00 95.88 119 ASP A CA 1
ATOM 928 C C . ASP A 1 119 ? 4.324 -4.080 -16.605 1.00 95.88 119 ASP A C 1
ATOM 930 O O . ASP A 1 119 ? 5.225 -4.486 -15.862 1.00 95.88 119 ASP A O 1
ATOM 934 N N . LEU A 1 120 ? 3.339 -3.314 -16.128 1.00 96.12 120 LEU A N 1
ATOM 935 C CA . LEU A 1 120 ? 3.187 -3.018 -14.707 1.00 96.12 120 LEU A CA 1
ATOM 936 C C . LEU A 1 120 ? 2.943 -4.312 -13.917 1.00 96.12 120 LEU A C 1
ATOM 938 O O . LEU A 1 120 ? 1.855 -4.892 -13.928 1.00 96.12 120 LEU A O 1
ATOM 942 N N . ASN A 1 121 ? 3.972 -4.742 -13.198 1.00 97.25 121 ASN A N 1
ATOM 943 C CA . ASN A 1 121 ? 3.900 -5.809 -12.218 1.00 97.25 121 ASN A CA 1
ATOM 944 C C . ASN A 1 121 ? 4.942 -5.557 -11.124 1.00 97.25 121 ASN A C 1
ATOM 946 O O . ASN A 1 121 ? 6.142 -5.648 -11.356 1.00 97.25 121 ASN A O 1
ATOM 950 N N . CYS A 1 122 ? 4.481 -5.212 -9.929 1.00 97.25 122 CYS A N 1
ATOM 951 C CA . CYS A 1 122 ? 5.316 -4.964 -8.762 1.00 97.25 122 CYS A CA 1
ATOM 952 C C . CYS A 1 122 ? 5.776 -6.244 -8.056 1.00 97.25 122 CYS A C 1
ATOM 954 O O . CYS A 1 122 ? 6.654 -6.146 -7.203 1.00 97.25 122 CYS A O 1
ATOM 956 N N . HIS A 1 123 ? 5.223 -7.413 -8.416 1.00 98.00 123 HIS A N 1
ATOM 957 C CA . HIS A 1 123 ? 5.524 -8.708 -7.789 1.00 98.00 123 HIS A CA 1
ATOM 958 C C . HIS A 1 123 ? 5.427 -8.665 -6.261 1.00 98.00 123 HIS A C 1
ATOM 960 O O . HIS A 1 123 ? 6.273 -9.221 -5.560 1.00 98.00 123 HIS A O 1
ATOM 966 N N . LEU A 1 124 ? 4.403 -7.976 -5.754 1.00 98.50 124 LEU A N 1
ATOM 967 C CA . LEU A 1 124 ? 4.175 -7.869 -4.319 1.00 98.50 124 LEU A CA 1
ATOM 968 C C . LEU A 1 124 ? 3.766 -9.234 -3.778 1.00 98.50 124 LEU A C 1
ATOM 970 O O . LEU A 1 124 ? 2.926 -9.898 -4.388 1.00 98.50 124 LEU A O 1
ATOM 974 N N . ARG A 1 125 ? 4.309 -9.640 -2.634 1.00 98.44 125 ARG A N 1
ATOM 975 C CA . ARG A 1 125 ? 3.883 -10.856 -1.938 1.00 98.44 125 ARG A CA 1
ATOM 976 C C . ARG A 1 125 ? 3.194 -10.510 -0.635 1.00 98.44 125 ARG A C 1
ATOM 978 O O . ARG A 1 125 ? 3.671 -9.683 0.135 1.00 98.44 125 ARG A O 1
ATOM 985 N N . PHE A 1 126 ? 2.063 -11.159 -0.397 1.00 97.62 126 PHE A N 1
ATOM 986 C CA . PHE A 1 126 ? 1.301 -10.976 0.826 1.00 97.62 126 PHE A CA 1
ATOM 987 C C . PHE A 1 126 ? 0.447 -12.204 1.117 1.00 97.62 126 PHE A C 1
ATOM 989 O O . PHE A 1 126 ? -0.231 -12.696 0.215 1.00 97.62 126 PHE A O 1
ATOM 996 N N . LEU A 1 127 ? 0.486 -12.705 2.356 1.00 92.88 127 LEU A N 1
ATOM 997 C CA . LEU A 1 127 ? -0.287 -13.879 2.792 1.00 92.88 127 LEU A CA 1
ATOM 998 C C . LEU A 1 127 ? -0.139 -15.090 1.845 1.00 92.88 127 LEU A C 1
ATOM 1000 O O . LEU A 1 127 ? -1.119 -15.715 1.441 1.00 92.88 127 LEU A O 1
ATOM 1004 N N . GLY A 1 128 ? 1.093 -15.372 1.407 1.00 93.50 128 GLY A N 1
ATOM 1005 C CA . GLY A 1 128 ? 1.398 -16.483 0.493 1.00 93.50 128 GLY A CA 1
ATOM 1006 C C . GLY A 1 128 ? 0.912 -16.302 -0.954 1.00 93.50 128 GLY A C 1
ATOM 1007 O O . GLY A 1 128 ? 1.015 -17.232 -1.753 1.00 93.50 128 GLY A O 1
ATOM 1008 N N . ARG A 1 129 ? 0.390 -15.125 -1.315 1.00 96.44 129 ARG A N 1
ATOM 1009 C CA . ARG A 1 129 ? -0.096 -14.789 -2.662 1.00 96.44 129 ARG A CA 1
ATOM 1010 C C . ARG A 1 129 ? 0.794 -13.736 -3.315 1.00 96.44 129 ARG A C 1
ATOM 1012 O O . ARG A 1 129 ? 1.456 -12.965 -2.622 1.00 96.44 129 ARG A O 1
ATOM 1019 N N . THR A 1 130 ? 0.761 -13.678 -4.645 1.00 98.00 130 THR A N 1
ATOM 1020 C CA . THR A 1 130 ? 1.477 -12.669 -5.439 1.00 98.00 130 THR A CA 1
ATOM 1021 C C . THR A 1 130 ? 0.488 -11.732 -6.119 1.00 98.00 130 THR A C 1
ATOM 1023 O O . THR A 1 130 ? -0.494 -12.185 -6.707 1.00 98.00 130 THR A O 1
ATOM 1026 N N . TYR A 1 131 ? 0.781 -10.436 -6.083 1.00 98.50 131 TYR A N 1
ATOM 1027 C CA . TYR A 1 131 ? -0.052 -9.365 -6.618 1.00 98.50 131 TYR A CA 1
ATOM 1028 C C . TYR A 1 131 ? 0.754 -8.468 -7.544 1.00 98.50 131 TYR A C 1
ATOM 1030 O O . TYR A 1 131 ? 1.949 -8.229 -7.341 1.00 98.50 131 TYR A O 1
ATOM 1038 N N . ARG A 1 132 ? 0.085 -7.919 -8.557 1.00 97.94 132 ARG A N 1
ATOM 1039 C CA . ARG A 1 132 ? 0.740 -7.045 -9.529 1.00 97.94 132 ARG A CA 1
ATOM 1040 C C . ARG A 1 132 ? 0.862 -5.621 -9.024 1.00 97.94 132 ARG A C 1
ATOM 1042 O O . ARG A 1 132 ? 1.780 -4.918 -9.429 1.00 97.94 132 ARG A O 1
ATOM 1049 N N . THR A 1 133 ? -0.059 -5.172 -8.178 1.00 98.19 133 THR A N 1
ATOM 1050 C CA . THR A 1 133 ? -0.113 -3.783 -7.706 1.00 98.19 133 THR A CA 1
ATOM 1051 C C . THR A 1 133 ? -0.582 -3.711 -6.257 1.00 98.19 133 THR A C 1
ATOM 1053 O O . THR A 1 133 ? -1.277 -4.604 -5.771 1.00 98.19 133 THR A O 1
ATOM 1056 N N . LEU A 1 134 ? -0.244 -2.628 -5.554 1.00 98.31 134 LEU A N 1
ATOM 1057 C CA . LEU A 1 134 ? -0.683 -2.432 -4.171 1.00 98.31 134 LEU A CA 1
ATOM 1058 C C . LEU A 1 134 ? -2.219 -2.379 -4.040 1.00 98.31 134 LEU A C 1
ATOM 1060 O O . LEU A 1 134 ? -2.754 -3.008 -3.128 1.00 98.31 134 LEU A O 1
ATOM 1064 N N . PRO A 1 135 ? -2.973 -1.711 -4.940 1.00 98.12 135 PRO A N 1
ATOM 1065 C CA . PRO A 1 135 ? -4.430 -1.752 -4.887 1.00 98.12 135 PRO A CA 1
ATOM 1066 C C . PRO A 1 135 ? -5.048 -3.146 -5.034 1.00 98.12 135 PRO A C 1
ATOM 1068 O O . PRO A 1 135 ? -6.158 -3.338 -4.545 1.00 98.12 135 PRO A O 1
ATOM 1071 N N . GLU A 1 136 ? -4.383 -4.103 -5.690 1.00 98.25 136 GLU A N 1
ATOM 1072 C CA . GLU A 1 136 ? -4.857 -5.495 -5.733 1.00 98.25 136 GLU A CA 1
ATOM 1073 C C . GLU A 1 136 ? -4.743 -6.163 -4.362 1.00 98.25 136 GLU A C 1
ATOM 1075 O O . GLU A 1 136 ? -5.712 -6.777 -3.924 1.00 98.25 136 GLU A O 1
ATOM 1080 N N . VAL A 1 137 ? -3.625 -5.958 -3.650 1.00 98.31 137 VAL A N 1
ATOM 1081 C CA . VAL A 1 137 ? -3.439 -6.456 -2.273 1.00 98.31 137 VAL A CA 1
ATOM 1082 C C . VAL A 1 137 ? -4.561 -5.944 -1.367 1.00 98.31 137 VAL A C 1
ATOM 1084 O O . VAL A 1 137 ? -5.248 -6.713 -0.700 1.00 98.31 137 VAL A O 1
ATOM 1087 N N . ILE A 1 138 ? -4.802 -4.628 -1.385 1.00 97.44 138 ILE A N 1
ATOM 1088 C CA . ILE A 1 138 ? -5.839 -4.006 -0.545 1.00 97.44 138 ILE A CA 1
ATOM 1089 C C . ILE A 1 138 ? -7.254 -4.359 -1.027 1.00 97.44 138 ILE A C 1
ATOM 1091 O O . ILE A 1 138 ? -8.205 -4.348 -0.246 1.00 97.44 138 ILE A O 1
ATOM 1095 N N . GLY A 1 139 ? -7.410 -4.678 -2.312 1.00 96.69 139 GLY A N 1
ATOM 1096 C CA . GLY A 1 139 ? -8.639 -5.230 -2.867 1.00 96.69 139 GLY A CA 1
ATOM 1097 C C . GLY A 1 139 ? -8.984 -6.591 -2.266 1.00 96.69 139 GLY A C 1
ATOM 1098 O O . GLY A 1 139 ? -10.129 -6.777 -1.856 1.00 96.69 139 GLY A O 1
ATOM 1099 N N . ASP A 1 140 ? -8.004 -7.495 -2.161 1.00 96.75 140 ASP A N 1
ATOM 1100 C CA . ASP A 1 140 ? -8.187 -8.836 -1.583 1.00 96.75 140 ASP A CA 1
ATOM 1101 C C . ASP A 1 140 ? -8.525 -8.774 -0.086 1.00 96.75 140 ASP A C 1
ATOM 1103 O O . ASP A 1 140 ? -9.423 -9.477 0.377 1.00 96.75 140 ASP A O 1
ATOM 1107 N N . LEU A 1 141 ? -7.922 -7.834 0.655 1.00 96.00 141 LEU A N 1
ATOM 1108 C CA . LEU A 1 141 ? -8.198 -7.610 2.086 1.00 96.00 141 LEU A CA 1
ATOM 1109 C C . LEU A 1 141 ? -9.644 -7.208 2.416 1.00 96.00 141 LEU A C 1
ATOM 1111 O O . LEU A 1 141 ? -10.037 -7.150 3.582 1.00 96.00 141 LEU A O 1
ATOM 1115 N N . ARG A 1 142 ? -10.465 -6.909 1.405 1.00 91.00 142 ARG A N 1
ATOM 1116 C CA . ARG A 1 142 ? -11.903 -6.674 1.603 1.00 91.00 142 ARG A CA 1
ATOM 1117 C C . ARG A 1 142 ? -12.683 -7.951 1.869 1.00 91.00 142 ARG A C 1
ATOM 1119 O O . ARG A 1 142 ? -13.757 -7.883 2.462 1.00 91.00 142 ARG A O 1
ATOM 1126 N N . THR A 1 143 ? -12.191 -9.075 1.363 1.00 92.06 143 THR A N 1
ATOM 1127 C CA . THR A 1 143 ? -12.869 -10.376 1.401 1.00 92.06 143 THR A CA 1
ATOM 1128 C C . THR A 1 143 ? -12.041 -11.449 2.092 1.00 92.06 143 THR A C 1
ATOM 1130 O O . THR A 1 143 ? -12.603 -12.463 2.493 1.00 92.06 143 THR A O 1
ATOM 1133 N N . THR A 1 144 ? -10.742 -11.214 2.256 1.00 94.00 144 THR A N 1
ATOM 1134 C CA . THR A 1 144 ? -9.799 -12.113 2.915 1.00 94.00 144 THR A CA 1
ATOM 1135 C C . THR A 1 144 ? -9.326 -11.461 4.220 1.00 94.00 144 THR A C 1
ATOM 1137 O O . THR A 1 144 ? -8.755 -10.368 4.156 1.00 94.00 144 THR A O 1
ATOM 1140 N N . PRO A 1 145 ? -9.568 -12.068 5.396 1.00 94.31 145 PRO A N 1
ATOM 1141 C CA . PRO A 1 145 ? -9.030 -11.562 6.651 1.00 94.31 145 PRO A CA 1
ATOM 1142 C C . PRO A 1 145 ? -7.517 -11.780 6.730 1.00 94.31 145 PRO A C 1
ATOM 1144 O O . PRO A 1 145 ? -6.946 -12.643 6.060 1.00 94.31 145 PRO A O 1
ATOM 1147 N N . LEU A 1 146 ? -6.876 -10.982 7.572 1.00 93.56 146 LEU A N 1
ATOM 1148 C CA . LEU A 1 146 ? -5.531 -11.237 8.063 1.00 93.56 146 LEU A CA 1
ATOM 1149 C C . LEU A 1 146 ? -5.634 -12.284 9.168 1.00 93.56 146 LEU A C 1
ATOM 1151 O O . LEU A 1 146 ? -6.533 -12.199 10.003 1.00 93.56 146 LEU A O 1
ATOM 1155 N N . HIS A 1 147 ? -4.725 -13.250 9.165 1.00 86.69 147 HIS A N 1
ATOM 1156 C CA . HIS A 1 147 ? -4.632 -14.232 10.234 1.00 86.69 147 HIS A CA 1
ATOM 1157 C C . HIS A 1 147 ? -3.420 -13.889 11.086 1.00 86.69 147 HIS A C 1
ATOM 1159 O O . HIS A 1 147 ? -2.302 -13.823 10.570 1.00 86.69 147 HIS A O 1
ATOM 1165 N N . ASP A 1 148 ? -3.661 -13.624 12.361 1.00 75.62 148 ASP A N 1
ATOM 1166 C CA . ASP A 1 148 ? -2.604 -13.538 13.352 1.00 75.62 148 ASP A CA 1
ATOM 1167 C C . ASP A 1 148 ? -2.458 -14.913 14.011 1.00 75.62 148 ASP A C 1
ATOM 1169 O O . ASP A 1 148 ? -3.395 -15.426 14.623 1.00 75.62 148 ASP A O 1
ATOM 1173 N N . GLU A 1 149 ? -1.292 -15.532 13.825 1.00 71.38 149 GLU A N 1
ATOM 1174 C CA . GLU A 1 149 ? -1.003 -16.870 14.349 1.00 71.38 149 GLU A CA 1
ATOM 1175 C C . GLU A 1 149 ? -1.007 -16.894 15.887 1.00 71.38 149 GLU A C 1
ATOM 1177 O O . GLU A 1 149 ? -1.282 -17.944 16.470 1.00 71.38 149 GLU A O 1
ATOM 1182 N N . ASP A 1 150 ? -0.747 -15.751 16.536 1.00 69.50 150 ASP A N 1
ATOM 1183 C CA . ASP A 1 150 ? -0.672 -15.648 17.993 1.00 69.50 150 ASP A CA 1
ATOM 1184 C C . ASP A 1 150 ? -2.065 -15.560 18.641 1.00 69.50 150 ASP A C 1
ATOM 1186 O O . ASP A 1 150 ? -2.317 -16.209 19.661 1.00 69.50 150 ASP A O 1
ATOM 1190 N N . SER A 1 151 ? -2.990 -14.789 18.056 1.00 71.06 151 SER A N 1
ATOM 1191 C CA . SER A 1 151 ? -4.374 -14.686 18.546 1.00 71.06 151 SER A CA 1
ATOM 1192 C C . SER A 1 151 ? -5.301 -15.777 18.003 1.00 71.06 151 SER A C 1
ATOM 1194 O O . SER A 1 151 ? -6.272 -16.139 18.670 1.00 71.06 151 SER A O 1
ATOM 1196 N N . GLY A 1 152 ? -5.012 -16.319 16.815 1.00 73.50 152 GLY A N 1
ATOM 1197 C CA . GLY A 1 152 ? -5.851 -17.297 16.118 1.00 73.50 152 GLY A CA 1
ATOM 1198 C C . GLY A 1 152 ? -7.166 -16.727 15.569 1.00 73.50 152 GLY A C 1
ATOM 1199 O O . GLY A 1 152 ? -7.990 -17.489 15.059 1.00 73.50 152 GLY A O 1
ATOM 1200 N N . GLU A 1 153 ? -7.368 -15.410 15.656 1.00 83.50 153 GLU A N 1
ATOM 1201 C CA . GLU A 1 153 ? -8.590 -14.716 15.244 1.00 83.50 153 GLU A CA 1
ATOM 1202 C C . GLU A 1 153 ? -8.428 -14.028 13.878 1.00 83.50 153 GLU A C 1
ATOM 1204 O O . GLU A 1 153 ? -7.335 -13.663 13.439 1.00 83.50 153 GLU A O 1
ATOM 1209 N N . ASP A 1 154 ? -9.553 -13.841 13.186 1.00 92.62 154 ASP A N 1
ATOM 1210 C CA . ASP A 1 154 ? -9.591 -13.162 11.890 1.00 92.62 154 ASP A CA 1
ATOM 1211 C C . ASP A 1 154 ? -9.599 -11.636 12.060 1.00 92.62 154 ASP A C 1
ATOM 1213 O O . ASP A 1 154 ? -10.587 -11.035 12.505 1.00 92.62 154 ASP A O 1
ATOM 1217 N N . ILE A 1 155 ? -8.547 -10.976 11.579 1.00 94.81 155 ILE A N 1
ATOM 1218 C CA . ILE A 1 155 ? -8.409 -9.520 11.619 1.00 94.81 155 ILE A CA 1
ATOM 1219 C C . ILE A 1 155 ? -8.852 -8.921 10.283 1.00 94.81 155 ILE A C 1
ATOM 1221 O O . ILE A 1 155 ? -8.307 -9.195 9.215 1.00 94.81 155 ILE A O 1
ATOM 1225 N N . TRP A 1 156 ? -9.852 -8.041 10.325 1.00 95.81 156 TRP A N 1
ATOM 1226 C CA . TRP A 1 156 ? -10.423 -7.439 9.119 1.00 95.81 156 TRP A CA 1
ATOM 1227 C C . TRP A 1 156 ? -9.980 -5.988 8.913 1.00 95.81 156 TRP A C 1
ATOM 1229 O O . TRP A 1 156 ? -10.029 -5.174 9.829 1.00 95.81 156 TRP A O 1
ATOM 1239 N N . CYS A 1 157 ? -9.690 -5.602 7.669 1.00 95.94 157 CYS A N 1
ATOM 1240 C CA . CYS A 1 157 ? -9.441 -4.209 7.284 1.00 95.94 157 CYS A CA 1
ATOM 1241 C C . CYS A 1 157 ? -10.732 -3.546 6.771 1.00 95.94 157 CYS A C 1
ATOM 1243 O O . CYS A 1 157 ? -11.005 -3.519 5.571 1.00 95.94 157 CYS A O 1
ATOM 1245 N N . ARG A 1 158 ? -11.570 -3.016 7.676 1.00 93.56 158 ARG A N 1
ATOM 1246 C CA . ARG A 1 158 ? -12.926 -2.530 7.323 1.00 93.56 158 ARG A CA 1
ATOM 1247 C C . ARG A 1 158 ? -13.060 -1.015 7.260 1.00 93.56 158 ARG A C 1
ATOM 1249 O O . ARG A 1 158 ? -13.922 -0.518 6.537 1.00 93.56 158 ARG A O 1
ATOM 1256 N N . ARG A 1 159 ? -12.274 -0.279 8.046 1.00 94.38 159 ARG A N 1
ATOM 1257 C CA . ARG A 1 159 ? -12.402 1.180 8.191 1.00 94.38 159 ARG A CA 1
ATOM 1258 C C . ARG A 1 159 ? -11.090 1.850 7.845 1.00 94.38 159 ARG A C 1
ATOM 1260 O O . ARG A 1 159 ? -10.045 1.417 8.304 1.00 94.38 159 ARG A O 1
ATOM 1267 N N . ILE A 1 160 ? -11.138 2.913 7.060 1.00 95.06 160 ILE A N 1
ATOM 1268 C CA . ILE A 1 160 ? -9.932 3.671 6.736 1.00 95.06 160 ILE A CA 1
ATOM 1269 C C . ILE A 1 160 ? -9.627 4.617 7.894 1.00 95.06 160 ILE A C 1
ATOM 1271 O O . ILE A 1 160 ? -10.524 5.312 8.370 1.00 95.06 160 ILE A O 1
ATOM 1275 N N . CYS A 1 161 ? -8.369 4.657 8.333 1.00 95.00 161 CYS A N 1
ATOM 1276 C CA . CYS A 1 161 ? -7.920 5.625 9.325 1.00 95.00 161 CYS A CA 1
ATOM 1277 C C . CYS A 1 161 ? -8.193 7.060 8.829 1.00 95.00 161 CYS A C 1
ATOM 1279 O O . CYS A 1 161 ? -7.785 7.416 7.717 1.00 95.00 161 CYS A O 1
ATOM 1281 N N . PRO A 1 162 ? -8.876 7.909 9.614 1.00 91.44 162 PRO A N 1
ATOM 1282 C CA . PRO A 1 162 ? -9.079 9.304 9.245 1.00 91.44 162 PRO A CA 1
ATOM 1283 C C . PRO A 1 162 ? -7.768 10.103 9.341 1.00 91.44 162 PRO A C 1
ATOM 1285 O O . PRO A 1 162 ? -6.774 9.638 9.896 1.00 91.44 162 PRO A O 1
ATOM 1288 N N . ASN A 1 163 ? -7.780 11.334 8.818 1.00 85.38 163 ASN A N 1
ATOM 1289 C CA . ASN A 1 163 ? -6.696 12.321 8.975 1.00 85.38 163 ASN A CA 1
ATOM 1290 C C . ASN A 1 163 ? -5.305 11.888 8.472 1.00 85.38 163 ASN A C 1
ATOM 1292 O O . ASN A 1 163 ? -4.292 12.421 8.924 1.00 85.38 163 ASN A O 1
ATOM 1296 N N . LEU A 1 164 ? -5.233 10.961 7.512 1.00 87.56 164 LEU A N 1
ATOM 1297 C CA . LEU A 1 164 ? -3.960 10.602 6.892 1.00 87.56 164 LEU A CA 1
ATOM 1298 C C . LEU A 1 164 ? -3.410 11.755 6.033 1.00 87.56 164 LEU A C 1
ATOM 1300 O O . LEU A 1 164 ? -4.194 12.433 5.358 1.00 87.56 164 LEU A O 1
ATOM 1304 N N . PRO A 1 165 ? -2.075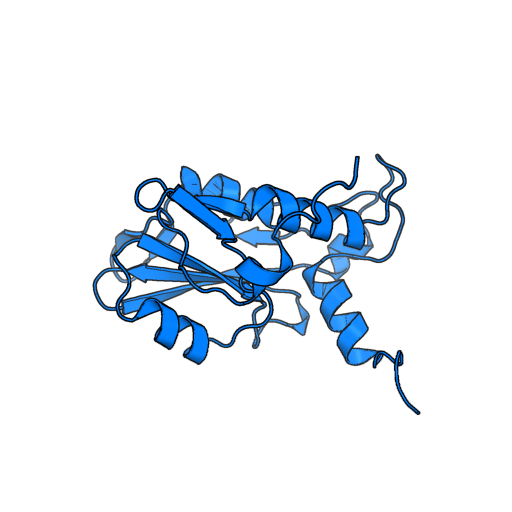 11.937 5.969 1.00 75.88 165 PRO A N 1
ATOM 1305 C CA . PRO A 1 165 ? -1.442 13.035 5.229 1.00 75.88 165 PRO A CA 1
ATOM 1306 C C . PRO A 1 165 ? -1.899 13.144 3.766 1.00 75.88 165 PRO A C 1
ATOM 1308 O O . PRO A 1 165 ? -2.116 14.237 3.242 1.00 75.88 165 PRO A O 1
ATOM 1311 N N . PHE A 1 166 ? -2.111 12.001 3.110 1.00 70.62 166 PHE A N 1
ATOM 1312 C CA . PHE A 1 166 ? -2.504 11.940 1.703 1.00 70.62 166 PHE A CA 1
ATOM 1313 C C . PHE A 1 166 ? -3.981 12.235 1.437 1.00 70.62 166 PHE A C 1
ATOM 1315 O O . PHE A 1 166 ? -4.333 12.485 0.284 1.00 70.62 166 PHE A O 1
ATOM 1322 N N . ASN A 1 167 ? -4.843 12.293 2.456 1.00 65.44 167 ASN A N 1
ATOM 1323 C CA . ASN A 1 167 ? -6.244 12.685 2.261 1.00 65.44 167 ASN A CA 1
ATOM 1324 C C . ASN A 1 167 ? -6.355 14.106 1.681 1.00 65.44 167 ASN A C 1
ATOM 1326 O O . ASN A 1 167 ? -7.226 14.365 0.853 1.00 65.44 167 ASN A O 1
ATOM 1330 N N . ASN A 1 168 ? -5.418 14.990 2.041 1.00 55.66 168 ASN A N 1
ATOM 1331 C CA . ASN A 1 168 ? -5.371 16.376 1.570 1.00 55.66 168 ASN A CA 1
ATOM 1332 C C . ASN A 1 168 ? -4.706 16.536 0.191 1.00 55.66 168 ASN A C 1
ATOM 1334 O O . ASN A 1 168 ? -4.939 17.528 -0.491 1.00 55.66 168 ASN A O 1
ATOM 1338 N N . VAL A 1 169 ? -3.879 15.571 -0.228 1.00 59.06 169 VAL A N 1
ATOM 1339 C CA . VAL A 1 169 ? -3.166 15.599 -1.521 1.00 59.06 169 VAL A CA 1
ATOM 1340 C C . VAL A 1 169 ? -3.992 14.931 -2.626 1.00 59.06 169 VAL A C 1
ATOM 1342 O O . VAL A 1 169 ? -3.941 15.347 -3.780 1.00 59.06 169 VAL A O 1
ATOM 1345 N N . MET A 1 170 ? -4.793 13.919 -2.276 1.00 54.12 170 MET A N 1
ATOM 1346 C CA . MET A 1 170 ? -5.592 13.128 -3.222 1.00 54.12 170 MET A CA 1
ATOM 1347 C C . MET A 1 170 ? -7.014 13.660 -3.443 1.00 54.12 170 MET A C 1
ATOM 1349 O O . MET A 1 170 ? -7.802 13.028 -4.156 1.00 54.12 170 MET A O 1
ATOM 1353 N N . THR A 1 171 ? -7.378 14.818 -2.879 1.00 52.03 171 THR A N 1
ATOM 1354 C CA . THR A 1 171 ? -8.580 15.524 -3.339 1.00 52.03 171 THR A CA 1
ATOM 1355 C C . THR A 1 171 ? -8.422 15.786 -4.833 1.00 52.03 171 THR A C 1
ATOM 1357 O O . THR A 1 171 ? -7.437 16.417 -5.218 1.00 52.03 171 THR A O 1
ATOM 1360 N N . PRO A 1 172 ? -9.342 15.304 -5.692 1.00 47.34 172 PRO A N 1
ATOM 1361 C CA . PRO A 1 172 ? -9.225 15.532 -7.120 1.00 47.34 172 PRO A CA 1
ATOM 1362 C C . PRO A 1 172 ? -9.052 17.026 -7.346 1.00 47.34 172 PRO A C 1
ATOM 1364 O O . PRO A 1 172 ? -9.867 17.807 -6.844 1.00 47.34 172 PRO A O 1
ATOM 1367 N N . TYR A 1 173 ? -8.027 17.419 -8.105 1.00 43.25 173 TYR A N 1
ATOM 1368 C CA . TYR A 1 173 ? -8.019 18.741 -8.714 1.00 43.25 173 TYR A CA 1
ATOM 1369 C C . TYR A 1 173 ? -9.407 18.932 -9.319 1.00 43.25 173 TYR A C 1
ATOM 1371 O O . TYR A 1 173 ? -9.846 18.107 -10.131 1.00 43.25 173 TYR A O 1
ATOM 1379 N N . LYS A 1 174 ? -10.148 19.946 -8.847 1.00 45.12 174 LYS A N 1
ATOM 1380 C CA . LYS A 1 174 ? -11.424 20.307 -9.461 1.00 45.12 174 LYS A CA 1
ATOM 1381 C C . LYS A 1 174 ? -11.106 20.460 -10.939 1.00 45.12 174 LYS A C 1
ATOM 1383 O O . LYS A 1 174 ? -10.308 21.324 -11.286 1.00 45.12 174 LYS A O 1
ATOM 1388 N N . ARG A 1 175 ? -11.663 19.589 -11.787 1.00 41.28 175 ARG A N 1
ATOM 1389 C CA . ARG A 1 175 ? -11.598 19.782 -13.234 1.00 41.28 175 ARG A CA 1
ATOM 1390 C C . ARG A 1 175 ? -12.215 21.152 -13.480 1.00 41.28 175 ARG A C 1
ATOM 1392 O O . ARG A 1 175 ? -13.428 21.304 -13.343 1.00 41.28 175 ARG A O 1
ATOM 1399 N N . THR A 1 176 ? -11.380 22.152 -13.729 1.00 39.50 176 THR A N 1
ATOM 1400 C CA . THR A 1 176 ? -11.821 23.410 -14.308 1.00 39.50 176 THR A CA 1
ATOM 1401 C C . THR A 1 176 ? -12.468 23.032 -15.631 1.00 39.50 176 THR A C 1
ATOM 1403 O O . THR A 1 176 ? -11.843 22.371 -16.461 1.00 39.50 176 THR A O 1
ATOM 1406 N N . LYS A 1 177 ? -13.774 23.292 -15.716 1.00 38.59 177 LYS A N 1
ATOM 1407 C CA . LYS A 1 177 ? -14.544 23.137 -16.947 1.00 38.59 177 LYS A CA 1
ATOM 1408 C C . LYS A 1 177 ? -14.021 24.093 -18.006 1.00 38.59 177 LYS A C 1
ATOM 1410 O O . LYS A 1 177 ? -13.589 25.197 -17.604 1.00 38.59 177 LYS A O 1
#

Sequence (177 aa):
NLEGIVELSRFLKIVRFFGPVKNDGDSGRCCLVKHLHEIMQKSVQKDATTKERLSWFAGEMSRTEADSLLRNQRNCTFLVRMSQSGSDNGDFVVSVVDGEECVHFEIEGNPMESAKSPDLNCHLRFLGRTYRTLPEVIGDLRTTPLHDEDSGEDIWCRRICPNLPFNNVMTPYKRTK

Secondary structure (DSSP, 8-state):
--TT---HHHHHHHHHHH--SSB-TTTSSBHHHHHHHHHHHHHEEE-TTT--EEESEEEE--HHHHHHHHTTSPTTEEEEEE-STTTTTT-EEEEEEETTEEEEEEEB--HHHHHH-SSS---EEETTEEESSHHHHHHHTTTS-EE-TTT-SEE---EEPTT-GGGTT-S------

Organism: Magallana gigas (NCBI:txid29159)

Radius of gyration: 16.62 Å; chains: 1; bounding box: 40×46×45 Å

Foldseek 3Di:
DPPPDDDPVNVLLLCLQQHHQDAALPPRDGLSVVQVVCLLVLQWDQFPPPRATFGLEQEADDPVRLFVLAQPPDALEWHKYFDPVQSNNNKIWIWGDDPRGIDIFIFGFHRPVRNVDNHQARQTDGPNDTDRHPSVVVVVLQPAFDADPVVRDGGGNDHYRPPRPCSVVSPPPPPPD